Protein AF-A0A833XS82-F1 (afdb_monomer)

Radius of gyration: 25.77 Å; Cα contacts (8 Å, |Δi|>4): 80; chains: 1; bounding box: 47×35×102 Å

Foldseek 3Di:
DDDDDPDDDPPPPDPLCPDPPRLLDDPPPPDLPPLLDPAAAPLQCLLVRVVSVDPDPDPVVVVVQVSCFVSLVVNNVVSYDPVCVVVVVPDPGSVVVVVVSCVVRLQPCPVVLVVLVVVLVVLVVCVVVVNDDPVRSVVSVVVSVVVNVSNDDDPDD

Solvent-accessible surface area (backbone atoms only — not comparable to full-atom values): 9861 Å² total; per-residue (Å²): 137,89,88,77,83,92,84,78,80,88,75,76,83,70,59,61,60,76,36,87,85,38,97,66,39,70,57,92,82,66,56,92,80,60,78,75,61,94,62,70,37,73,59,87,47,40,73,66,43,49,53,58,76,47,93,61,99,45,76,69,47,57,59,53,43,65,76,40,28,71,60,50,31,54,48,50,62,71,38,39,40,75,86,55,47,75,82,50,71,85,59,93,43,41,65,58,47,51,50,50,49,43,60,59,53,68,62,65,42,69,67,52,53,57,48,50,54,50,50,54,54,49,54,52,49,38,43,75,71,66,78,42,54,73,68,57,47,50,52,56,49,50,52,53,48,60,52,52,58,72,70,53,76,78,82,83,127

Secondary structure (DSSP, 8-state):
---------------TTS-TTSTTPPPTT--TTS-S-SS-B-STTHHHHHHHH-S---HHHHHHHHHTHHHHHHHHHHHB-HHHHHHHTT---HHHHHHHHHHHHHSTTHHHHHHHHHHHHHHHHHHHTT-S-HHHHHHHHHHHHHHHHHTS-----

Mean predicted aligned error: 16.21 Å

pLDDT: mean 71.53, std 15.94, range [34.88, 91.56]

Structure (mmCIF, N/CA/C/O backbone):
data_AF-A0A833XS82-F1
#
_entry.id   AF-A0A833XS82-F1
#
loop_
_atom_site.group_PDB
_atom_site.id
_atom_site.type_symbol
_atom_site.label_atom_id
_atom_site.label_alt_id
_atom_site.label_comp_id
_atom_site.label_asym_id
_atom_site.label_entity_id
_atom_site.label_seq_id
_atom_site.pdbx_PDB_ins_code
_atom_site.Cartn_x
_atom_site.Cartn_y
_atom_site.Cartn_z
_atom_site.occupancy
_atom_site.B_iso_or_equiv
_atom_site.auth_seq_id
_atom_site.auth_comp_id
_atom_site.auth_asym_id
_atom_site.auth_atom_id
_atom_site.pdbx_PDB_model_num
ATOM 1 N N . MET A 1 1 ? 22.996 -22.314 -69.626 1.00 37.31 1 MET A N 1
ATOM 2 C CA . MET A 1 1 ? 22.171 -21.090 -69.673 1.00 37.31 1 MET A CA 1
ATOM 3 C C . MET A 1 1 ? 20.880 -21.433 -68.951 1.00 37.31 1 MET A C 1
ATOM 5 O O . MET A 1 1 ? 20.119 -22.243 -69.457 1.00 37.31 1 MET A O 1
ATOM 9 N N . ALA A 1 2 ? 20.762 -21.002 -67.697 1.00 34.88 2 ALA A N 1
ATOM 10 C CA . ALA A 1 2 ? 19.682 -21.379 -66.792 1.00 34.88 2 ALA 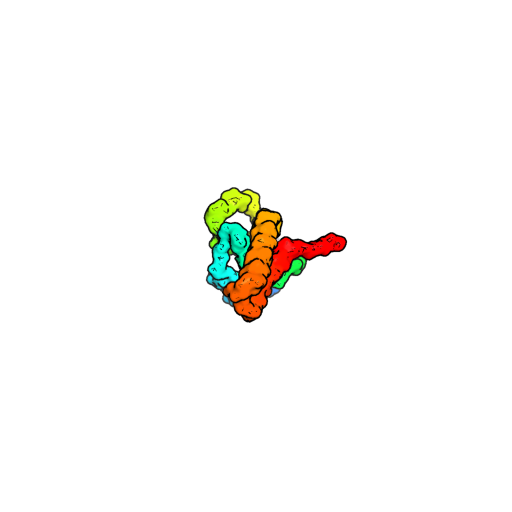A CA 1
ATOM 11 C C . ALA A 1 2 ? 18.518 -20.392 -66.933 1.00 34.88 2 ALA A C 1
ATOM 13 O O . ALA A 1 2 ? 18.735 -19.185 -66.867 1.00 34.88 2 ALA A O 1
ATOM 14 N N . THR A 1 3 ? 17.303 -20.902 -67.100 1.00 39.75 3 THR A N 1
ATOM 15 C CA . THR A 1 3 ? 16.063 -20.144 -66.905 1.00 39.75 3 THR A CA 1
ATOM 16 C C . THR A 1 3 ? 15.287 -20.846 -65.800 1.00 39.75 3 THR A C 1
ATOM 18 O O . THR A 1 3 ? 14.695 -21.897 -66.028 1.00 39.75 3 THR A O 1
ATOM 21 N N . SER A 1 4 ? 15.363 -20.303 -64.588 1.00 38.03 4 SER A N 1
ATOM 22 C CA . SER A 1 4 ? 14.566 -20.719 -63.434 1.00 38.03 4 SER A CA 1
ATOM 23 C C . SER A 1 4 ? 13.597 -19.596 -63.077 1.00 38.03 4 SER A C 1
ATOM 25 O O . SER A 1 4 ? 14.032 -18.478 -62.796 1.00 38.03 4 SER A O 1
ATOM 27 N N . ASP A 1 5 ? 12.303 -19.911 -63.104 1.00 39.72 5 ASP A N 1
ATOM 28 C CA . ASP A 1 5 ? 11.195 -19.067 -62.651 1.00 39.72 5 ASP A CA 1
ATOM 29 C C . ASP A 1 5 ? 11.386 -18.575 -61.203 1.00 39.72 5 ASP A C 1
ATOM 31 O O . ASP A 1 5 ? 11.743 -19.373 -60.331 1.00 39.72 5 ASP A O 1
ATOM 35 N N . PRO A 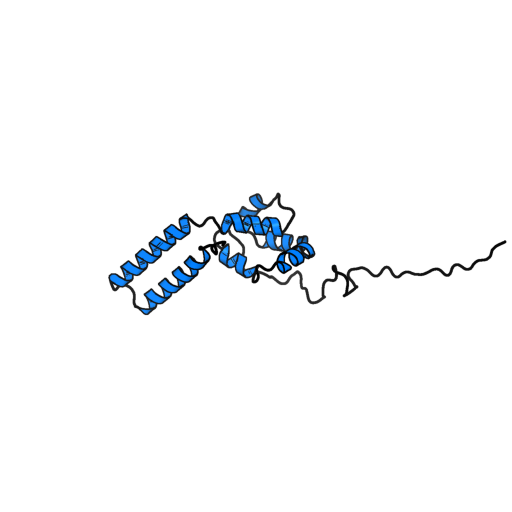1 6 ? 11.066 -17.309 -60.876 1.00 40.88 6 PRO A N 1
ATOM 36 C CA . PRO A 1 6 ? 10.995 -16.859 -59.498 1.00 40.88 6 PRO A CA 1
ATOM 37 C C . PRO A 1 6 ? 9.571 -17.078 -58.979 1.00 40.88 6 PRO A C 1
ATOM 39 O O . PRO A 1 6 ? 8.718 -16.193 -59.037 1.00 40.88 6 PRO A O 1
ATOM 42 N N . ARG A 1 7 ? 9.298 -18.267 -58.441 1.00 45.34 7 ARG A N 1
ATOM 43 C CA . ARG A 1 7 ? 8.122 -18.494 -57.592 1.00 45.34 7 ARG A CA 1
ATOM 44 C C . ARG A 1 7 ? 8.607 -18.865 -56.196 1.00 45.34 7 ARG A C 1
ATOM 46 O O . ARG A 1 7 ? 8.769 -20.035 -55.876 1.00 45.34 7 ARG A O 1
ATOM 53 N N . ALA A 1 8 ? 8.881 -17.848 -55.380 1.00 38.69 8 ALA A N 1
ATOM 54 C CA . ALA A 1 8 ? 9.257 -18.017 -53.981 1.00 38.69 8 ALA A CA 1
ATOM 55 C C . ALA A 1 8 ? 8.459 -17.052 -53.090 1.00 38.69 8 ALA A C 1
ATOM 57 O O . ALA A 1 8 ? 8.721 -15.856 -53.045 1.00 38.69 8 ALA A O 1
ATOM 58 N N . ASN A 1 9 ? 7.460 -17.640 -52.427 1.00 35.72 9 ASN A N 1
ATOM 59 C CA . ASN A 1 9 ? 6.887 -17.304 -51.124 1.00 35.72 9 ASN A CA 1
ATOM 60 C C . ASN A 1 9 ? 6.769 -15.828 -50.721 1.00 35.72 9 ASN A C 1
ATOM 62 O O . ASN A 1 9 ? 7.654 -15.258 -50.086 1.00 35.72 9 ASN A O 1
ATOM 66 N N . SER A 1 10 ? 5.561 -15.288 -50.891 1.00 39.25 10 SER A N 1
ATOM 67 C CA . SER A 1 10 ? 5.020 -14.272 -49.991 1.00 39.25 10 SER A CA 1
ATOM 68 C C . SER A 1 10 ? 4.760 -14.908 -48.619 1.00 39.25 10 SER A C 1
ATOM 70 O O . SER A 1 10 ? 3.653 -15.371 -48.339 1.00 39.25 10 SER A O 1
ATOM 72 N N . ALA 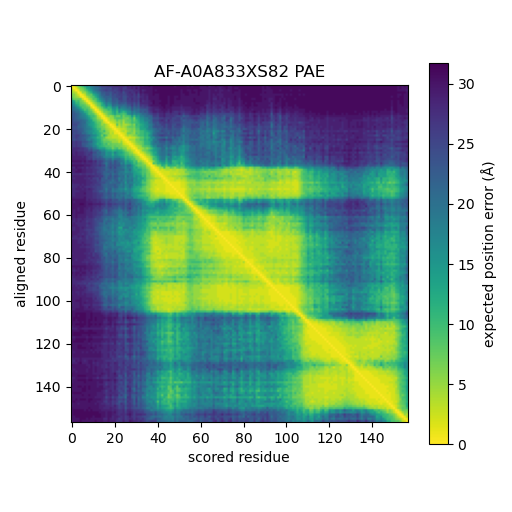A 1 11 ? 5.784 -14.984 -47.768 1.00 42.81 11 ALA A N 1
ATOM 73 C CA . ALA A 1 11 ? 5.559 -15.189 -46.345 1.00 42.81 11 ALA A CA 1
ATOM 74 C C . ALA A 1 11 ? 4.821 -13.945 -45.835 1.00 42.81 11 ALA A C 1
ATOM 76 O O . ALA A 1 11 ? 5.397 -12.861 -45.752 1.00 42.81 11 ALA A O 1
ATOM 77 N N . SER A 1 12 ? 3.519 -14.081 -45.585 1.00 48.00 12 SER A N 1
ATOM 78 C CA . SER A 1 12 ? 2.737 -13.070 -44.889 1.00 48.00 12 SER A CA 1
ATOM 79 C C . SER A 1 12 ? 3.406 -12.825 -43.543 1.00 48.00 12 SER A C 1
ATOM 81 O O . SER A 1 12 ? 3.383 -13.697 -42.676 1.00 48.00 12 SER A O 1
ATOM 83 N N . VAL A 1 13 ? 4.032 -11.662 -43.381 1.00 48.44 13 VAL A N 1
ATOM 84 C CA . VAL A 1 13 ? 4.459 -11.165 -42.075 1.00 48.44 13 VAL A CA 1
ATOM 85 C C . VAL A 1 13 ? 3.174 -10.835 -41.320 1.00 48.44 13 VAL A C 1
ATOM 87 O O . VAL A 1 13 ? 2.680 -9.713 -41.365 1.00 48.44 13 VAL A O 1
ATOM 90 N N . THR A 1 14 ? 2.547 -11.848 -40.730 1.00 54.78 14 THR A N 1
ATOM 91 C CA . THR A 1 14 ? 1.430 -11.661 -39.809 1.00 54.78 14 THR A CA 1
ATOM 92 C C . THR A 1 14 ? 1.990 -10.975 -38.577 1.00 54.78 14 THR A C 1
ATOM 94 O O . THR A 1 14 ? 2.910 -11.495 -37.941 1.00 54.78 14 THR A O 1
ATOM 97 N N . ASN A 1 15 ? 1.482 -9.780 -38.279 1.00 57.50 15 ASN A N 1
ATOM 98 C CA . ASN A 1 15 ? 1.868 -9.063 -37.077 1.00 57.50 15 ASN A CA 1
ATOM 99 C C . ASN A 1 15 ? 1.593 -9.960 -35.855 1.00 57.50 15 ASN A C 1
ATOM 101 O O . ASN A 1 15 ? 0.489 -10.491 -35.735 1.00 57.50 15 ASN A O 1
ATOM 105 N N . PRO A 1 16 ? 2.551 -10.121 -34.925 1.00 56.78 16 PRO A N 1
ATOM 106 C CA . PRO A 1 16 ? 2.380 -10.975 -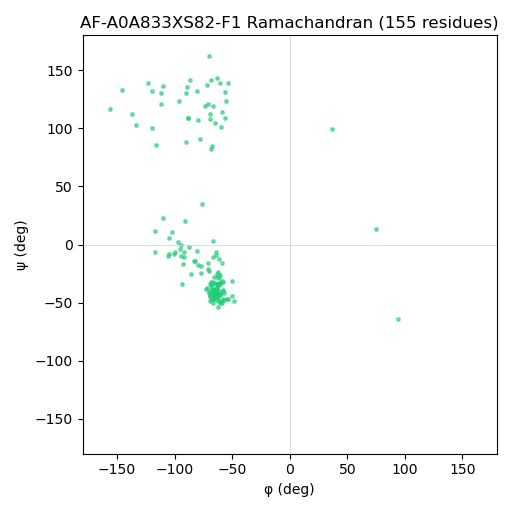33.747 1.00 56.78 16 PRO A CA 1
ATOM 107 C C . PRO A 1 16 ? 1.283 -10.496 -32.780 1.00 56.78 16 PRO A C 1
ATOM 109 O O . PRO A 1 16 ? 0.984 -11.195 -31.814 1.00 56.78 16 PRO A O 1
ATOM 112 N N . SER A 1 17 ? 0.699 -9.320 -33.031 1.00 55.66 17 SER A N 1
ATOM 113 C CA . SER A 1 17 ? -0.475 -8.770 -32.350 1.00 55.66 17 SER A CA 1
ATOM 114 C C . SER A 1 17 ? -1.816 -9.288 -32.886 1.00 55.66 17 SER A C 1
ATOM 116 O O . SER A 1 17 ? -2.818 -9.102 -32.209 1.00 55.66 17 SER A O 1
ATOM 118 N N . ASP A 1 18 ? -1.850 -9.940 -34.056 1.00 59.88 18 ASP A N 1
ATOM 119 C CA . ASP A 1 18 ? -3.076 -10.495 -34.664 1.00 59.88 18 ASP A CA 1
ATOM 120 C C . ASP A 1 18 ? -3.221 -12.013 -34.455 1.00 59.88 18 ASP A C 1
ATOM 122 O O . ASP A 1 18 ? -4.261 -12.597 -34.759 1.00 59.88 18 ASP A O 1
ATOM 126 N N . ASP A 1 19 ? -2.186 -12.672 -33.930 1.00 68.69 19 ASP A N 1
ATOM 127 C CA . ASP A 1 19 ? -2.198 -14.105 -33.651 1.00 68.69 19 ASP A CA 1
ATOM 128 C C . ASP A 1 19 ? -2.733 -14.369 -32.240 1.00 68.69 19 ASP A C 1
ATOM 130 O O . ASP A 1 19 ? -2.036 -14.128 -31.261 1.00 68.69 19 ASP A O 1
ATOM 134 N N . SER A 1 20 ? -3.944 -14.920 -32.124 1.00 66.19 20 SER A N 1
ATOM 135 C CA . SER A 1 20 ? -4.580 -15.236 -30.834 1.00 66.19 20 SER A CA 1
ATOM 136 C C . SER A 1 20 ? -3.816 -16.258 -29.982 1.00 66.19 20 SER A C 1
ATOM 138 O O . SER A 1 20 ? -4.145 -16.451 -28.812 1.00 66.19 20 SER A O 1
ATOM 140 N N . SER A 1 21 ? -2.829 -16.950 -30.558 1.00 68.19 21 SER A N 1
ATOM 141 C CA . SER A 1 21 ? -1.937 -17.872 -29.845 1.00 68.19 21 SER A CA 1
ATOM 142 C C . SER A 1 21 ? -0.627 -17.220 -29.379 1.00 68.19 21 SER A C 1
ATOM 144 O O . SER A 1 21 ? 0.109 -17.802 -28.577 1.00 68.19 21 SER A O 1
ATOM 146 N N . SER A 1 22 ? -0.347 -15.996 -29.834 1.00 63.25 22 SER A N 1
ATOM 147 C CA . SER A 1 22 ? 0.822 -15.210 -29.449 1.00 63.25 22 SER A CA 1
ATOM 148 C C . SER A 1 22 ? 0.694 -14.702 -28.016 1.00 63.25 22 SER A C 1
ATOM 150 O O . SER A 1 22 ? -0.328 -14.156 -27.608 1.00 63.25 22 SER A O 1
ATOM 152 N N . SER A 1 23 ? 1.786 -14.787 -27.253 1.00 57.69 23 SER A N 1
ATOM 153 C CA . SER A 1 23 ? 1.850 -14.227 -25.895 1.00 57.69 23 SER A CA 1
ATOM 154 C C . SER A 1 23 ? 1.718 -12.694 -25.854 1.00 57.69 23 SER A C 1
ATOM 156 O O . SER A 1 23 ? 1.626 -12.144 -24.756 1.00 57.69 23 SER A O 1
ATOM 158 N N . TYR A 1 24 ? 1.747 -12.021 -27.010 1.00 52.44 24 TYR A N 1
ATOM 159 C CA . TYR A 1 24 ? 1.593 -10.570 -27.163 1.00 52.44 24 TYR A CA 1
ATOM 160 C C . TYR A 1 24 ? 0.214 -10.160 -27.711 1.00 52.44 24 TYR A C 1
ATOM 162 O O . TYR A 1 24 ? 0.001 -8.982 -27.991 1.00 52.44 24 TYR A O 1
ATOM 170 N N . TYR A 1 25 ? -0.712 -11.109 -27.878 1.00 70.44 25 TYR A N 1
ATOM 171 C CA . TYR A 1 25 ? -2.076 -10.820 -28.310 1.00 70.44 25 TYR A CA 1
ATOM 172 C C . TYR A 1 25 ? -2.856 -10.121 -27.196 1.00 70.44 25 TYR A C 1
ATOM 174 O O . TYR A 1 25 ? -3.009 -10.664 -26.101 1.00 70.44 25 TYR A O 1
ATOM 182 N N . LEU A 1 26 ? -3.350 -8.919 -27.480 1.00 60.56 26 LEU A N 1
ATOM 183 C CA . LEU A 1 26 ? -4.273 -8.197 -26.608 1.00 60.56 26 LEU A CA 1
ATOM 184 C C . LEU A 1 26 ? -5.689 -8.462 -27.115 1.00 60.56 26 LEU A C 1
ATOM 186 O O . LEU A 1 26 ? -5.977 -8.201 -28.286 1.00 60.56 26 LEU A O 1
ATOM 190 N N . TYR A 1 27 ? -6.571 -8.991 -26.265 1.00 60.44 27 TYR A N 1
ATOM 191 C CA . TYR A 1 27 ? -7.946 -9.225 -26.690 1.00 60.44 27 TYR A CA 1
ATOM 192 C C . TYR A 1 27 ? -8.646 -7.875 -26.902 1.00 60.44 27 TYR A C 1
ATOM 194 O O . TYR A 1 27 ? -8.471 -6.967 -26.095 1.00 60.44 27 TYR A O 1
ATOM 202 N N . PRO A 1 28 ? -9.508 -7.721 -27.924 1.00 53.16 28 PRO A N 1
ATOM 203 C CA . PRO A 1 28 ? -10.275 -6.487 -28.133 1.00 53.16 28 PRO A CA 1
ATOM 204 C C . PRO A 1 28 ? -11.180 -6.089 -26.951 1.00 53.16 28 PRO A C 1
ATOM 206 O O . PRO A 1 28 ? -11.658 -4.958 -26.893 1.00 53.16 28 PRO A O 1
ATOM 209 N N . SER A 1 29 ? -11.443 -7.018 -26.026 1.00 57.72 29 SER A N 1
ATOM 210 C CA . SER A 1 29 ? -12.154 -6.782 -24.765 1.00 57.72 29 SER A CA 1
ATOM 211 C C . SER A 1 29 ? -11.284 -6.166 -23.666 1.00 57.72 29 SER A C 1
ATOM 213 O O . SER A 1 29 ? -11.830 -5.640 -22.696 1.00 57.72 29 SER A O 1
ATOM 215 N N . ASP A 1 30 ? -9.959 -6.228 -23.797 1.00 51.41 30 ASP A N 1
ATOM 216 C CA . ASP A 1 30 ? -9.021 -5.645 -22.845 1.00 51.41 30 ASP A CA 1
ATOM 217 C C . ASP A 1 30 ? -8.973 -4.139 -23.099 1.00 51.41 30 ASP A C 1
ATOM 219 O O . ASP A 1 30 ? -8.237 -3.644 -23.949 1.00 51.41 30 ASP A O 1
ATOM 223 N N . ASN A 1 31 ? -9.829 -3.396 -22.399 1.00 50.38 31 ASN A N 1
ATOM 224 C CA . ASN A 1 31 ? -9.863 -1.943 -22.468 1.00 50.38 31 ASN A CA 1
ATOM 225 C C . ASN A 1 31 ? -8.738 -1.361 -21.587 1.00 50.38 31 ASN A C 1
ATOM 227 O O . ASN A 1 31 ? -8.888 -1.354 -20.363 1.00 50.38 31 ASN A O 1
ATOM 231 N N . PRO A 1 32 ? -7.651 -0.806 -22.158 1.00 49.12 32 PRO A N 1
ATOM 232 C CA . PRO A 1 32 ? -6.585 -0.182 -21.370 1.00 49.12 32 PRO A CA 1
ATOM 233 C C . PRO A 1 32 ? -7.041 1.097 -20.642 1.00 49.12 32 PRO A C 1
ATOM 235 O O . PRO A 1 32 ? -6.311 1.611 -19.801 1.00 49.12 32 PRO A O 1
ATOM 238 N N . GLY A 1 33 ? -8.233 1.619 -20.960 1.00 46.69 33 GLY A N 1
ATOM 239 C CA . GLY A 1 33 ? -8.881 2.745 -20.284 1.00 46.69 33 GLY A CA 1
ATOM 240 C C . GLY A 1 33 ? -9.911 2.348 -19.221 1.00 46.69 33 GLY A C 1
ATOM 241 O O . GLY A 1 33 ? -10.541 3.233 -18.643 1.00 46.69 33 GLY A O 1
ATOM 242 N N . ALA A 1 34 ? -10.120 1.054 -18.952 1.00 49.34 34 ALA A N 1
ATOM 243 C CA . ALA A 1 34 ? -10.937 0.636 -17.819 1.00 49.34 34 ALA A CA 1
ATOM 244 C C . ALA A 1 34 ? -10.183 0.967 -16.522 1.00 49.34 34 ALA A C 1
ATOM 246 O O . ALA A 1 34 ? -9.132 0.393 -16.240 1.00 49.34 34 ALA A O 1
ATOM 247 N N . LEU A 1 35 ? -10.703 1.924 -15.749 1.00 46.53 35 LEU A N 1
ATOM 248 C CA . LEU A 1 35 ? -10.173 2.273 -14.433 1.00 46.53 35 LEU A CA 1
ATOM 249 C C . LEU A 1 35 ? -10.237 1.037 -13.532 1.00 46.53 35 LEU A C 1
ATOM 251 O O . LEU A 1 35 ? -11.296 0.690 -13.016 1.00 46.53 35 LEU A O 1
ATOM 255 N N . LEU A 1 36 ? -9.099 0.367 -13.360 1.00 54.25 36 LEU A N 1
ATOM 256 C CA . LEU A 1 36 ? -8.991 -0.795 -12.481 1.00 54.25 36 LEU A CA 1
ATOM 257 C C . LEU A 1 36 ? -9.075 -0.410 -10.996 1.00 54.25 36 LEU A C 1
ATOM 259 O O . LEU A 1 36 ? -9.336 -1.280 -10.176 1.00 54.25 36 LEU A O 1
ATOM 263 N N . VAL A 1 37 ? -8.915 0.873 -10.642 1.00 52.72 37 VAL A N 1
ATOM 264 C CA . VAL A 1 37 ? -8.927 1.361 -9.255 1.00 52.72 37 VAL A CA 1
ATOM 265 C C . VAL A 1 37 ? -9.543 2.762 -9.167 1.00 52.72 37 VAL A C 1
ATOM 267 O O . VAL A 1 37 ? -9.201 3.645 -9.950 1.00 52.72 37 VAL A O 1
ATOM 270 N N . PHE A 1 38 ? -10.453 2.953 -8.204 1.00 59.31 38 PHE A N 1
ATOM 271 C CA . PHE A 1 38 ? -11.121 4.231 -7.908 1.00 59.31 38 PHE A CA 1
ATOM 272 C C . PHE A 1 38 ? -10.387 5.079 -6.848 1.00 59.31 38 PHE A C 1
ATOM 274 O O . PHE A 1 38 ? -10.724 6.247 -6.673 1.00 59.31 38 PHE A O 1
ATOM 281 N N . GLU A 1 39 ? -9.387 4.525 -6.155 1.00 67.06 39 GLU A N 1
ATOM 282 C CA . GLU A 1 39 ? -8.687 5.186 -5.045 1.00 67.06 39 GLU A CA 1
ATOM 283 C C . GLU A 1 39 ? -7.233 5.532 -5.395 1.00 67.06 39 GLU A C 1
ATOM 285 O O . GLU A 1 39 ? -6.466 4.690 -5.855 1.00 67.06 39 GLU A O 1
ATOM 290 N N . ILE A 1 40 ? -6.838 6.783 -5.148 1.00 81.62 40 ILE A N 1
ATOM 291 C CA . ILE A 1 40 ? -5.446 7.234 -5.277 1.00 81.62 40 ILE A CA 1
ATOM 292 C C . ILE A 1 40 ? -4.682 6.811 -4.021 1.00 81.62 40 ILE A C 1
ATOM 294 O O . ILE A 1 40 ? -5.143 7.047 -2.904 1.00 81.62 40 ILE A O 1
ATOM 298 N N . PHE A 1 41 ? -3.506 6.214 -4.188 1.00 82.56 41 PHE A N 1
ATOM 299 C CA . PHE A 1 41 ? -2.616 5.876 -3.085 1.00 82.56 41 PHE A CA 1
ATOM 300 C C . PHE A 1 41 ? -1.941 7.121 -2.512 1.00 82.56 41 PHE A C 1
ATOM 302 O O . PHE A 1 41 ? -1.183 7.793 -3.212 1.00 82.56 41 PHE A O 1
ATOM 309 N N . ILE A 1 42 ? -2.190 7.395 -1.231 1.00 82.88 42 ILE A N 1
ATOM 310 C CA . ILE A 1 42 ? -1.667 8.550 -0.482 1.00 82.88 42 ILE A CA 1
ATOM 311 C C . ILE A 1 42 ? -0.753 8.139 0.686 1.00 82.88 42 ILE A C 1
ATOM 313 O O . ILE A 1 42 ? -0.424 8.961 1.535 1.00 82.88 42 ILE A O 1
ATOM 317 N N . GLY A 1 43 ? -0.347 6.869 0.761 1.00 78.94 43 GLY A N 1
ATOM 318 C CA . GLY A 1 43 ? 0.441 6.325 1.871 1.00 78.94 43 GLY A CA 1
ATOM 319 C C . GLY A 1 43 ? -0.435 5.675 2.938 1.00 78.94 43 GLY A C 1
ATOM 320 O O . GLY A 1 43 ? -0.386 4.462 3.114 1.00 78.94 43 GLY A O 1
ATOM 321 N N . GLU A 1 44 ? -1.284 6.460 3.604 1.00 75.38 44 GLU A N 1
ATOM 322 C CA . GLU A 1 44 ? -2.115 5.990 4.731 1.00 75.38 44 GLU A CA 1
ATOM 323 C C . GLU A 1 44 ? -3.171 4.952 4.320 1.00 75.38 44 GLU A C 1
ATOM 325 O O . GLU A 1 44 ? -3.545 4.084 5.103 1.00 75.38 44 GLU A O 1
ATOM 330 N N . ASN A 1 45 ? -3.634 4.995 3.068 1.00 76.56 45 ASN A N 1
ATOM 331 C CA . ASN A 1 45 ? -4.648 4.077 2.548 1.00 76.56 45 ASN A CA 1
ATOM 332 C C . ASN A 1 45 ? -4.061 2.812 1.899 1.00 76.56 45 ASN A C 1
ATOM 334 O O . ASN A 1 45 ? -4.760 2.161 1.119 1.00 76.56 45 ASN A O 1
ATOM 338 N N . TYR A 1 46 ? -2.808 2.446 2.202 1.00 78.94 46 TYR A N 1
ATOM 339 C CA . TYR A 1 46 ? -2.115 1.322 1.558 1.00 78.94 46 TYR A CA 1
ATOM 340 C C . TYR A 1 46 ? -2.941 0.029 1.547 1.00 78.94 46 TYR A C 1
ATOM 342 O O . TYR A 1 46 ? -3.040 -0.637 0.518 1.00 78.94 46 TYR A O 1
ATOM 350 N N . VAL A 1 47 ? -3.582 -0.327 2.662 1.00 74.69 47 VAL A N 1
ATOM 351 C CA . VAL A 1 47 ? -4.364 -1.570 2.781 1.00 74.69 47 VAL A CA 1
ATOM 352 C C . VAL A 1 47 ? -5.617 -1.553 1.893 1.00 74.69 47 VAL A C 1
ATOM 354 O O . VAL A 1 47 ? -5.926 -2.551 1.242 1.00 74.69 47 VAL A O 1
ATOM 357 N N . ALA A 1 48 ? -6.341 -0.432 1.839 1.00 75.00 48 ALA A N 1
ATOM 358 C CA . ALA A 1 48 ? -7.529 -0.292 0.992 1.00 75.00 48 ALA A CA 1
ATOM 359 C C . ALA A 1 48 ? -7.148 -0.283 -0.498 1.00 75.00 48 ALA A C 1
ATOM 361 O O . ALA A 1 48 ? -7.675 -1.071 -1.289 1.00 75.00 48 ALA A O 1
ATOM 362 N N . TRP A 1 49 ? -6.134 0.511 -0.846 1.00 81.69 49 TRP A N 1
ATOM 363 C CA . TRP A 1 49 ? -5.593 0.603 -2.196 1.00 81.69 49 TRP A CA 1
ATOM 364 C C . TRP A 1 49 ? -5.029 -0.740 -2.683 1.00 81.69 49 TRP A C 1
ATOM 366 O O . TRP A 1 49 ? -5.399 -1.220 -3.751 1.00 81.69 49 TRP A O 1
ATOM 376 N N . SER A 1 50 ? -4.208 -1.430 -1.890 1.00 78.75 50 SER A N 1
ATOM 377 C CA . SER A 1 50 ? -3.602 -2.710 -2.291 1.00 78.75 50 SER A CA 1
ATOM 378 C C . SER A 1 50 ? -4.637 -3.816 -2.538 1.00 78.75 50 SER A C 1
ATOM 380 O O . SER A 1 50 ? -4.469 -4.610 -3.466 1.00 78.75 50 SER A O 1
ATOM 382 N N . ARG A 1 51 ? -5.749 -3.839 -1.789 1.00 72.88 51 ARG A N 1
ATOM 383 C CA . ARG A 1 51 ? -6.877 -4.764 -2.022 1.00 72.88 51 ARG A CA 1
ATOM 384 C C . ARG A 1 51 ? -7.595 -4.521 -3.340 1.00 72.88 51 ARG A C 1
ATOM 386 O O . ARG A 1 51 ? -8.071 -5.473 -3.953 1.00 72.88 51 ARG A O 1
ATOM 393 N N . SER A 1 52 ? -7.661 -3.268 -3.780 1.00 71.31 52 SER A N 1
ATOM 394 C CA . SER A 1 52 ? -8.230 -2.919 -5.084 1.00 71.31 52 SER A CA 1
ATOM 395 C C . SER A 1 52 ? -7.337 -3.362 -6.254 1.00 71.31 52 SER A C 1
ATOM 397 O O . SER A 1 52 ? -7.823 -3.582 -7.359 1.00 71.31 52 SER A O 1
ATOM 399 N N . ILE A 1 53 ? -6.043 -3.577 -5.990 1.00 72.12 53 ILE A N 1
ATOM 400 C CA . ILE A 1 53 ? -5.042 -4.002 -6.976 1.00 72.12 53 ILE A CA 1
ATOM 401 C C . ILE A 1 53 ? -4.863 -5.520 -7.011 1.00 72.12 53 ILE A C 1
ATOM 403 O O . ILE A 1 53 ? -4.581 -6.092 -8.066 1.00 72.12 53 ILE A O 1
ATOM 407 N N . SER A 1 54 ? -4.991 -6.192 -5.868 1.00 64.19 54 SER A N 1
ATOM 408 C CA . SER A 1 54 ? -4.632 -7.599 -5.747 1.00 64.19 54 SER A CA 1
ATOM 409 C C . SER A 1 54 ? -5.669 -8.380 -4.949 1.00 64.19 54 SER A C 1
ATOM 411 O O . SER A 1 54 ? -5.792 -8.226 -3.736 1.00 64.19 54 SER A O 1
ATOM 413 N N . SER A 1 55 ? -6.382 -9.285 -5.627 1.00 52.88 55 SER A N 1
ATOM 414 C CA . SER A 1 55 ? -7.191 -10.314 -4.961 1.00 52.88 55 SER A CA 1
ATOM 415 C C . SER A 1 55 ? -6.442 -11.642 -4.788 1.00 52.88 55 SER A C 1
ATOM 417 O O . SER A 1 55 ? -7.022 -12.603 -4.283 1.00 52.88 55 SER A O 1
ATOM 419 N N . SER A 1 56 ? -5.188 -11.775 -5.241 1.00 48.62 56 SER A N 1
ATOM 420 C CA . SER A 1 56 ? -4.489 -13.066 -5.191 1.00 48.62 56 SER A CA 1
ATOM 421 C C . SER A 1 56 ? -2.971 -12.936 -5.186 1.00 48.62 56 SER A C 1
ATOM 423 O O . SER A 1 56 ? -2.348 -12.539 -6.166 1.00 48.62 56 SER A O 1
ATOM 425 N N . ASN A 1 57 ? -2.382 -13.392 -4.083 1.00 53.66 57 ASN A N 1
ATOM 426 C CA . ASN A 1 57 ? -0.945 -13.496 -3.825 1.00 53.66 57 ASN A CA 1
ATOM 427 C C . ASN A 1 57 ? -0.302 -14.697 -4.572 1.00 53.66 57 ASN A C 1
ATOM 429 O O . ASN A 1 57 ? 0.558 -15.392 -4.037 1.00 53.66 57 ASN A O 1
ATOM 433 N N . ASP A 1 58 ? -0.783 -15.003 -5.779 1.00 56.72 58 ASP A N 1
ATOM 434 C CA . ASP A 1 58 ? -0.455 -16.213 -6.541 1.00 56.72 58 ASP A CA 1
ATOM 435 C C . ASP A 1 58 ? 0.815 -16.007 -7.387 1.00 56.72 58 ASP A C 1
ATOM 437 O O . ASP A 1 58 ? 1.000 -14.960 -7.996 1.00 56.72 58 ASP A O 1
ATOM 441 N N . PHE A 1 59 ? 1.679 -17.017 -7.507 1.00 55.47 59 PHE A N 1
ATOM 442 C CA . PHE A 1 59 ? 2.825 -17.022 -8.429 1.00 55.47 59 PHE A CA 1
ATOM 443 C C . PHE A 1 59 ? 2.439 -16.643 -9.875 1.00 55.47 59 PHE A C 1
ATOM 445 O O . PHE A 1 59 ? 3.209 -15.989 -10.587 1.00 55.47 59 PHE A O 1
ATOM 452 N N . ARG A 1 60 ? 1.213 -16.979 -10.301 1.00 59.69 60 ARG A N 1
ATOM 453 C CA . ARG A 1 60 ? 0.644 -16.563 -11.599 1.00 59.69 60 ARG A CA 1
ATOM 454 C C . ARG A 1 60 ? 0.540 -15.041 -11.760 1.00 59.69 60 ARG A C 1
ATOM 456 O O . ARG A 1 60 ? 0.611 -14.542 -12.886 1.00 59.69 60 ARG A O 1
ATOM 463 N N . PHE A 1 61 ? 0.439 -14.302 -10.657 1.00 66.25 61 PHE A N 1
ATOM 464 C CA . PHE A 1 61 ? 0.415 -12.840 -10.623 1.00 66.25 61 PHE A CA 1
ATOM 465 C C . PHE A 1 61 ? 1.730 -12.252 -11.143 1.00 66.25 61 PHE A C 1
ATOM 467 O O . PHE A 1 61 ? 1.711 -11.393 -12.020 1.00 66.25 61 PHE A O 1
ATOM 474 N N . ARG A 1 62 ? 2.881 -12.789 -10.715 1.00 67.19 62 ARG A N 1
ATOM 475 C CA . ARG A 1 62 ? 4.203 -12.286 -11.124 1.00 67.19 62 ARG A CA 1
ATOM 476 C C . ARG A 1 62 ? 4.451 -12.440 -12.626 1.00 67.19 62 ARG A C 1
ATOM 478 O O . ARG A 1 62 ? 4.944 -11.519 -13.270 1.00 67.19 62 ARG A O 1
ATOM 485 N N . VAL A 1 63 ? 4.081 -13.587 -13.197 1.00 70.38 63 VAL A N 1
ATOM 486 C CA . VAL A 1 63 ? 4.222 -13.840 -14.644 1.00 70.38 63 VAL A CA 1
ATOM 487 C C . VAL A 1 63 ? 3.307 -12.918 -15.454 1.00 70.38 63 VAL A C 1
ATOM 489 O O . VAL A 1 63 ? 3.727 -12.371 -16.472 1.00 70.38 63 VAL A O 1
ATOM 492 N N . SER A 1 64 ? 2.075 -12.707 -14.985 1.00 70.56 64 SER A N 1
ATOM 493 C CA . SER A 1 64 ? 1.121 -11.793 -15.626 1.00 70.56 64 SER A CA 1
ATOM 494 C C . SER A 1 64 ? 1.616 -10.344 -15.579 1.00 70.56 64 SER A C 1
ATOM 496 O O . SER A 1 64 ? 1.545 -9.633 -16.580 1.00 70.56 64 SER A O 1
ATOM 498 N N . TRP A 1 65 ? 2.215 -9.935 -14.458 1.00 76.12 65 TRP A N 1
ATOM 499 C CA . TRP A 1 65 ? 2.786 -8.601 -14.289 1.00 76.12 65 TRP A CA 1
ATOM 500 C C . TRP A 1 65 ? 3.984 -8.343 -15.193 1.00 76.12 65 TRP A C 1
ATOM 502 O O . TRP A 1 65 ? 4.088 -7.272 -15.779 1.00 76.12 65 TRP A O 1
ATOM 512 N N . MET A 1 66 ? 4.847 -9.340 -15.386 1.00 74.69 66 MET A N 1
ATOM 513 C CA . MET A 1 66 ? 5.965 -9.229 -16.325 1.00 74.69 66 MET A CA 1
ATOM 514 C C . MET A 1 66 ? 5.494 -9.043 -17.773 1.00 74.69 66 MET A C 1
ATOM 516 O O . MET A 1 66 ? 6.081 -8.252 -18.508 1.00 74.69 66 MET A O 1
ATOM 520 N N . ARG A 1 67 ? 4.415 -9.725 -18.185 1.00 76.75 67 ARG A N 1
ATOM 521 C CA . ARG A 1 67 ? 3.850 -9.595 -19.542 1.00 76.75 67 ARG A CA 1
ATOM 522 C C . ARG A 1 67 ? 3.218 -8.226 -19.797 1.00 76.75 67 ARG A C 1
ATOM 524 O O . ARG A 1 67 ? 3.283 -7.735 -20.918 1.00 76.75 67 ARG A O 1
ATOM 531 N N . ALA A 1 68 ? 2.654 -7.607 -18.762 1.00 78.38 68 ALA A N 1
ATOM 532 C CA . ALA A 1 68 ? 1.988 -6.309 -18.834 1.00 78.38 68 ALA A CA 1
ATOM 533 C C . ALA A 1 68 ? 2.767 -5.188 -18.117 1.00 78.38 68 ALA A C 1
ATOM 535 O O . ALA A 1 68 ? 2.176 -4.175 -17.750 1.00 78.38 68 ALA A O 1
ATOM 536 N N . ASN A 1 69 ? 4.086 -5.336 -17.931 1.00 81.75 69 ASN A N 1
ATOM 537 C CA . ASN A 1 69 ? 4.875 -4.474 -17.043 1.00 81.75 69 ASN A CA 1
ATOM 538 C C . ASN A 1 69 ? 4.708 -2.982 -17.344 1.00 81.75 69 ASN A C 1
ATOM 540 O O . ASN A 1 69 ? 4.455 -2.211 -16.434 1.00 81.75 69 ASN A O 1
ATOM 544 N N . ASN A 1 70 ? 4.782 -2.572 -18.613 1.00 82.38 70 ASN A N 1
ATOM 545 C CA . ASN A 1 70 ? 4.667 -1.157 -18.988 1.00 82.38 70 ASN A CA 1
ATOM 546 C C . ASN A 1 70 ? 3.253 -0.597 -18.778 1.00 82.38 70 ASN A C 1
ATOM 548 O O . ASN A 1 70 ? 3.100 0.574 -18.434 1.00 82.38 70 ASN A O 1
ATOM 552 N N . LEU A 1 71 ? 2.225 -1.426 -18.974 1.00 82.69 71 LEU A N 1
ATOM 553 C CA . LEU A 1 71 ? 0.833 -1.051 -18.735 1.00 82.69 71 LEU A CA 1
ATOM 554 C C . LEU A 1 71 ? 0.585 -0.890 -17.235 1.00 82.69 71 LEU A C 1
ATOM 556 O O . LEU A 1 71 ? 0.076 0.140 -16.802 1.00 82.69 71 LEU A O 1
ATOM 560 N N . ILE A 1 72 ? 1.009 -1.879 -16.446 1.00 82.62 72 ILE A N 1
ATOM 561 C CA . ILE A 1 72 ? 0.867 -1.864 -14.991 1.00 82.62 72 ILE A CA 1
ATOM 562 C C . ILE A 1 72 ? 1.706 -0.742 -14.400 1.00 82.62 72 ILE A C 1
ATOM 564 O O . ILE A 1 72 ? 1.200 -0.031 -13.554 1.00 82.62 72 ILE A O 1
ATOM 568 N N . LEU A 1 73 ? 2.931 -0.513 -14.871 1.00 83.56 73 LEU A N 1
ATOM 569 C CA . LEU A 1 73 ? 3.779 0.592 -14.425 1.00 83.56 73 LEU A CA 1
ATOM 570 C C . LEU A 1 73 ? 3.102 1.941 -14.681 1.00 83.56 73 LEU A C 1
ATOM 572 O O . LEU A 1 73 ? 3.017 2.770 -13.780 1.00 83.56 73 LEU A O 1
ATOM 576 N N . SER A 1 74 ? 2.579 2.144 -15.894 1.00 82.50 74 SER A N 1
ATOM 577 C CA . SER A 1 74 ? 1.859 3.370 -16.256 1.00 82.50 74 SER A CA 1
ATOM 578 C C . SER A 1 74 ? 0.628 3.565 -15.373 1.00 82.50 74 SER A C 1
ATOM 580 O O . SER A 1 74 ? 0.364 4.665 -14.897 1.00 82.50 74 SER A O 1
ATOM 582 N N . TRP A 1 75 ? -0.123 2.498 -15.124 1.00 83.75 75 TRP A N 1
ATOM 583 C CA . TRP A 1 75 ? -1.283 2.532 -14.244 1.00 83.75 75 TRP A CA 1
ATOM 584 C C . TRP A 1 75 ? -0.907 2.799 -12.782 1.00 83.75 75 TRP A C 1
ATOM 586 O O . TRP A 1 75 ? -1.483 3.687 -12.160 1.00 83.75 75 TRP A O 1
ATOM 596 N N . LEU A 1 76 ? 0.104 2.104 -12.266 1.00 83.25 76 LEU A N 1
ATOM 597 C CA . LEU A 1 76 ? 0.605 2.224 -10.905 1.00 83.25 76 LEU A CA 1
ATOM 598 C C . LEU A 1 76 ? 1.055 3.664 -10.641 1.00 83.25 76 LEU A C 1
ATOM 600 O O . LEU A 1 76 ? 0.551 4.296 -9.720 1.00 83.25 76 LEU A O 1
ATOM 604 N N . MET A 1 77 ? 1.881 4.234 -11.523 1.00 82.19 77 MET A N 1
ATOM 605 C CA . MET A 1 77 ? 2.334 5.628 -11.429 1.00 82.19 77 MET A CA 1
ATOM 606 C C . MET A 1 77 ? 1.181 6.641 -11.505 1.00 82.19 77 MET A C 1
ATOM 608 O O . MET A 1 77 ? 1.240 7.677 -10.847 1.00 82.19 77 MET A O 1
ATOM 612 N N . ASN A 1 78 ? 0.115 6.351 -12.259 1.00 83.62 78 ASN A N 1
ATOM 613 C CA . ASN A 1 78 ? -1.086 7.197 -12.302 1.00 83.62 78 ASN A CA 1
ATOM 614 C C . ASN A 1 78 ? -1.998 7.026 -11.075 1.00 83.62 78 ASN A C 1
ATOM 616 O O . ASN A 1 78 ? -2.760 7.934 -10.751 1.00 83.62 78 ASN A O 1
ATOM 620 N N . SER A 1 79 ? -1.931 5.879 -10.398 1.00 83.75 79 SER A N 1
ATOM 621 C CA . SER A 1 79 ? -2.715 5.568 -9.197 1.00 83.75 79 SER A CA 1
ATOM 622 C C . SER A 1 79 ? -2.048 6.016 -7.893 1.00 83.75 79 SER A C 1
ATOM 624 O O . SER A 1 79 ? -2.631 5.847 -6.827 1.00 83.75 79 SER A O 1
ATOM 626 N N . ILE A 1 80 ? -0.839 6.577 -7.962 1.00 86.75 80 ILE A N 1
ATOM 627 C CA . ILE A 1 80 ? -0.041 6.997 -6.807 1.00 86.75 80 ILE A CA 1
ATOM 628 C C . ILE A 1 80 ? 0.027 8.521 -6.750 1.00 86.75 80 IL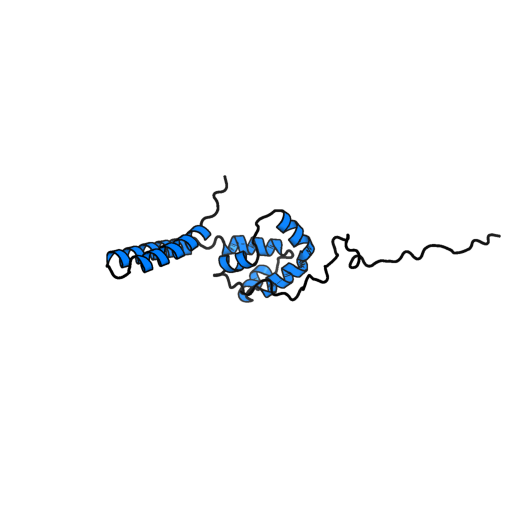E A C 1
ATOM 630 O O . ILE A 1 80 ? 0.241 9.183 -7.769 1.00 86.75 80 ILE A O 1
ATOM 634 N N . ALA A 1 81 ? -0.130 9.083 -5.553 1.00 86.69 81 ALA A N 1
ATOM 635 C CA . ALA A 1 81 ? -0.003 10.512 -5.318 1.00 86.69 81 ALA A CA 1
ATOM 636 C C . ALA A 1 81 ? 1.428 11.005 -5.612 1.00 86.69 81 ALA A C 1
ATOM 638 O O . ALA A 1 81 ? 2.421 10.312 -5.372 1.00 86.69 81 ALA A O 1
ATOM 639 N N . LYS A 1 82 ? 1.546 12.212 -6.173 1.00 85.56 82 LYS A N 1
ATOM 640 C CA . LYS A 1 82 ? 2.805 12.733 -6.741 1.00 85.56 82 LYS A CA 1
ATOM 641 C C . LYS A 1 82 ? 3.913 12.888 -5.702 1.00 85.56 82 LYS A C 1
ATOM 643 O O . LYS A 1 82 ? 5.090 12.837 -6.043 1.00 85.56 82 LYS A O 1
ATOM 648 N N . GLU A 1 83 ? 3.536 13.051 -4.444 1.00 84.75 83 GLU A N 1
ATOM 649 C CA . GLU A 1 83 ? 4.418 13.175 -3.288 1.00 84.75 83 GLU A CA 1
ATOM 650 C C . GLU A 1 83 ? 5.278 11.917 -3.100 1.00 84.75 83 GLU A C 1
ATOM 652 O O . GLU A 1 83 ? 6.411 12.005 -2.634 1.00 84.75 83 GLU A O 1
ATOM 657 N N . ILE A 1 84 ? 4.763 10.758 -3.521 1.00 83.69 84 ILE A N 1
ATOM 658 C CA . ILE A 1 84 ? 5.419 9.453 -3.386 1.00 83.69 84 ILE A CA 1
ATOM 659 C C . ILE A 1 84 ? 6.234 9.116 -4.646 1.00 83.69 84 ILE A C 1
ATOM 661 O O . ILE A 1 84 ? 7.148 8.304 -4.597 1.00 83.69 84 ILE A O 1
ATOM 665 N N . HIS A 1 85 ? 6.005 9.783 -5.784 1.00 86.88 85 HIS A N 1
ATOM 666 C CA . HIS A 1 85 ? 6.719 9.477 -7.040 1.00 86.88 85 HIS A CA 1
ATOM 667 C C . HIS A 1 85 ? 8.239 9.601 -6.902 1.00 86.88 85 HIS A C 1
ATOM 669 O O . HIS A 1 85 ? 8.979 8.858 -7.544 1.00 86.88 85 HIS A O 1
ATOM 675 N N . GLY A 1 86 ? 8.711 10.514 -6.047 1.00 84.38 86 GLY A N 1
ATOM 676 C CA . GLY A 1 86 ? 10.136 10.724 -5.801 1.00 84.38 86 GLY A CA 1
ATOM 677 C C . GLY A 1 86 ? 10.857 9.491 -5.247 1.00 84.38 86 GLY A C 1
ATOM 678 O O . GLY A 1 86 ? 12.008 9.264 -5.616 1.00 84.38 86 GLY A O 1
ATOM 679 N N . SER A 1 87 ? 10.194 8.669 -4.424 1.00 84.88 87 SER A N 1
ATOM 680 C CA . SER A 1 87 ? 10.783 7.421 -3.915 1.00 84.88 87 SER A CA 1
ATOM 681 C C . SER A 1 87 ? 10.772 6.297 -4.952 1.00 84.88 87 SER A C 1
ATOM 683 O O . SER A 1 87 ? 11.547 5.354 -4.834 1.00 84.88 87 SER A O 1
ATOM 685 N N . LEU A 1 88 ? 9.947 6.414 -5.998 1.00 86.19 88 LEU A N 1
ATOM 686 C CA . LEU A 1 88 ? 9.718 5.356 -6.985 1.00 86.19 88 LEU A CA 1
ATOM 687 C C . LEU A 1 88 ? 10.514 5.526 -8.287 1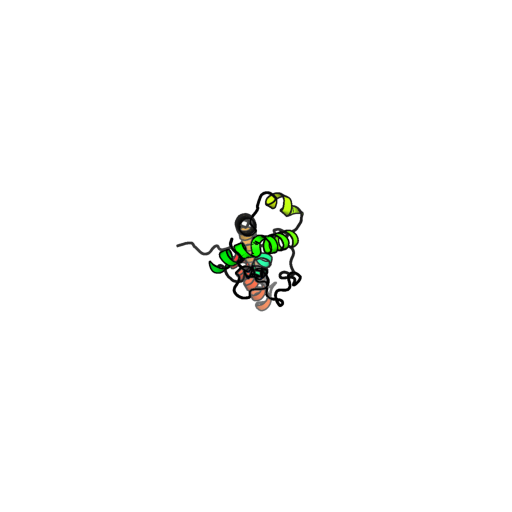.00 86.19 88 LEU A C 1
ATOM 689 O O . LEU A 1 88 ? 10.516 4.649 -9.148 1.00 86.19 88 LEU A O 1
ATOM 693 N N . LEU A 1 89 ? 11.206 6.654 -8.436 1.00 81.75 89 LEU A N 1
ATOM 694 C CA . LEU A 1 89 ? 11.793 7.121 -9.696 1.00 81.75 89 LEU A CA 1
ATOM 695 C C . LEU A 1 89 ? 12.863 6.178 -10.279 1.00 81.75 89 LEU A C 1
ATOM 697 O O . LEU A 1 89 ? 13.108 6.186 -11.483 1.00 81.75 89 LEU A O 1
ATOM 701 N N . TYR A 1 90 ? 13.494 5.361 -9.433 1.00 81.38 90 TYR A N 1
ATOM 702 C CA . TYR A 1 90 ? 14.594 4.473 -9.821 1.00 81.38 90 TYR A CA 1
ATOM 703 C C . TYR A 1 90 ? 14.161 3.039 -10.146 1.00 81.38 90 TYR A C 1
ATOM 705 O O . TYR A 1 90 ? 14.994 2.234 -10.567 1.00 81.38 90 TYR A O 1
ATOM 713 N N . PHE A 1 91 ? 12.880 2.705 -9.986 1.00 82.62 91 PHE A N 1
ATOM 714 C CA . PHE A 1 91 ? 12.382 1.365 -10.276 1.00 82.62 91 PHE A CA 1
ATOM 715 C C . PHE A 1 91 ? 11.940 1.244 -11.739 1.00 82.62 91 PHE A C 1
ATOM 717 O O . PHE A 1 91 ? 11.263 2.111 -12.285 1.00 82.62 91 PHE A O 1
ATOM 724 N N . SER A 1 92 ? 12.324 0.140 -12.385 1.00 80.12 92 SER A N 1
ATOM 725 C CA . SER A 1 92 ? 12.028 -0.136 -13.805 1.00 80.12 92 SER A CA 1
ATOM 726 C C . SER A 1 92 ? 10.943 -1.201 -14.012 1.00 80.12 92 SER A C 1
ATOM 728 O O . SER A 1 92 ? 10.437 -1.398 -15.120 1.00 80.12 92 SER A O 1
ATOM 730 N N . SER A 1 93 ? 10.561 -1.878 -12.934 1.00 84.38 93 SER A N 1
ATOM 731 C CA . SER A 1 93 ? 9.594 -2.967 -12.909 1.00 84.38 93 SER A CA 1
ATOM 732 C C . SER A 1 93 ? 8.429 -2.569 -12.014 1.00 84.38 93 SER A C 1
ATOM 734 O O . SER A 1 93 ? 8.622 -2.114 -10.887 1.00 84.38 93 SER A O 1
ATOM 736 N N . ALA A 1 94 ? 7.207 -2.764 -12.508 1.00 84.38 94 ALA A N 1
ATOM 737 C CA . ALA A 1 94 ? 6.000 -2.537 -11.724 1.00 84.38 94 ALA A CA 1
ATOM 738 C C . ALA A 1 94 ? 5.968 -3.435 -10.478 1.00 84.38 94 ALA A C 1
ATOM 740 O O . ALA A 1 94 ? 5.474 -3.023 -9.433 1.00 84.38 94 ALA A O 1
ATOM 741 N N . PHE A 1 95 ? 6.528 -4.645 -10.584 1.00 83.94 95 PHE A N 1
ATOM 742 C CA . PHE A 1 95 ? 6.645 -5.569 -9.460 1.00 83.94 95 PHE A CA 1
ATOM 743 C C . PHE A 1 95 ? 7.565 -5.017 -8.367 1.00 83.94 95 PHE A C 1
ATOM 745 O O . PHE A 1 95 ? 7.221 -5.110 -7.195 1.00 83.94 95 PHE A O 1
ATOM 752 N N . ASP A 1 96 ? 8.686 -4.403 -8.746 1.00 85.56 96 ASP A N 1
ATOM 753 C CA . ASP A 1 96 ? 9.656 -3.876 -7.782 1.00 85.56 96 ASP A CA 1
ATOM 754 C C . ASP A 1 96 ? 9.058 -2.678 -7.031 1.00 85.56 96 ASP A C 1
ATOM 756 O O . ASP A 1 96 ? 9.192 -2.581 -5.816 1.00 85.56 96 ASP A O 1
ATOM 760 N N . ILE A 1 97 ? 8.304 -1.817 -7.730 1.00 87.25 97 ILE A N 1
ATOM 761 C CA . ILE A 1 97 ? 7.537 -0.741 -7.084 1.00 87.25 97 ILE A CA 1
ATOM 762 C C . ILE A 1 97 ? 6.487 -1.320 -6.136 1.00 87.25 97 ILE A C 1
ATOM 764 O O . ILE A 1 97 ? 6.329 -0.839 -5.019 1.00 87.25 97 ILE A O 1
ATOM 768 N N . TRP A 1 98 ? 5.748 -2.343 -6.564 1.00 85.69 98 TRP A N 1
ATOM 769 C CA . TRP A 1 98 ? 4.741 -2.979 -5.719 1.00 85.69 98 TRP A CA 1
ATOM 770 C C . TRP A 1 98 ? 5.342 -3.577 -4.445 1.00 85.69 98 TRP A C 1
ATOM 772 O O . TRP A 1 98 ? 4.767 -3.420 -3.368 1.00 85.69 98 TRP A O 1
ATOM 782 N N . GLU A 1 99 ? 6.493 -4.238 -4.554 1.00 81.94 99 GLU A N 1
ATOM 783 C CA . GLU A 1 99 ? 7.206 -4.805 -3.413 1.00 81.94 99 GLU A CA 1
ATOM 784 C C . GLU A 1 99 ? 7.737 -3.714 -2.478 1.00 81.94 99 GLU A C 1
ATOM 786 O O . GLU A 1 99 ? 7.522 -3.821 -1.275 1.00 81.94 99 GLU A O 1
ATOM 791 N N . GLU A 1 100 ? 8.315 -2.634 -3.008 1.00 85.62 100 GLU A N 1
ATOM 792 C CA . GLU A 1 100 ? 8.789 -1.492 -2.213 1.00 85.62 100 GLU A CA 1
ATOM 793 C C . GLU A 1 100 ? 7.648 -0.779 -1.474 1.00 85.62 100 GLU A C 1
ATOM 795 O O . GLU A 1 100 ? 7.764 -0.431 -0.298 1.00 85.62 100 GLU A O 1
ATOM 800 N N . LEU A 1 101 ? 6.510 -0.575 -2.143 1.00 84.50 101 LEU A N 1
ATOM 801 C CA . LEU A 1 101 ? 5.327 0.008 -1.512 1.00 84.50 101 LEU A CA 1
ATOM 802 C C . LEU A 1 101 ? 4.776 -0.915 -0.429 1.00 84.50 101 LEU A C 1
ATOM 804 O O . LEU A 1 101 ? 4.364 -0.452 0.633 1.00 84.50 101 LEU A O 1
ATOM 808 N N . LYS A 1 102 ? 4.807 -2.225 -0.676 1.00 80.38 102 LYS A N 1
ATOM 809 C CA . LYS A 1 102 ? 4.437 -3.221 0.321 1.00 80.38 102 LYS A CA 1
ATOM 810 C C . LYS A 1 102 ? 5.359 -3.162 1.523 1.00 80.38 102 LYS A C 1
ATOM 812 O O . LYS A 1 102 ? 4.869 -3.019 2.628 1.00 80.38 102 LYS A O 1
ATOM 817 N N . THR A 1 103 ? 6.669 -3.233 1.364 1.00 77.06 103 THR A N 1
ATOM 818 C CA . THR A 1 103 ? 7.588 -3.200 2.511 1.00 77.06 103 THR A CA 1
ATOM 819 C C . THR A 1 103 ? 7.506 -1.875 3.270 1.00 77.06 103 THR A C 1
ATOM 821 O O . THR A 1 103 ? 7.455 -1.882 4.498 1.00 77.06 103 THR A O 1
ATOM 824 N N . SER A 1 104 ? 7.407 -0.752 2.559 1.00 79.12 104 SER A N 1
ATOM 825 C CA . SER A 1 104 ? 7.407 0.585 3.162 1.00 79.12 104 SER A CA 1
ATOM 826 C C . SER A 1 104 ? 6.116 0.933 3.901 1.00 79.12 104 SER A C 1
ATOM 828 O O . SER A 1 104 ? 6.180 1.570 4.950 1.00 79.12 104 SER A O 1
ATOM 830 N N . TYR A 1 105 ? 4.956 0.521 3.378 1.00 77.12 105 TYR A N 1
ATOM 831 C CA . TYR A 1 105 ? 3.645 0.953 3.884 1.00 77.12 105 TYR A CA 1
ATOM 832 C C . TYR A 1 105 ? 2.780 -0.179 4.455 1.00 77.12 105 TYR A C 1
ATOM 834 O O . TYR A 1 105 ? 1.735 0.098 5.030 1.00 77.12 105 TYR A O 1
ATOM 842 N N . LEU A 1 106 ? 3.196 -1.446 4.334 1.00 72.06 106 LEU A N 1
ATOM 843 C CA . LEU A 1 106 ? 2.603 -2.558 5.096 1.00 72.06 106 LEU A CA 1
ATOM 844 C C . LEU A 1 106 ? 3.254 -2.707 6.480 1.00 72.06 106 LEU A C 1
ATOM 846 O O . LEU A 1 106 ? 2.659 -3.297 7.373 1.00 72.06 106 LEU A O 1
ATOM 850 N N . GLN A 1 107 ? 4.507 -2.254 6.642 1.00 55.34 107 GLN A N 1
ATOM 851 C CA . GLN A 1 107 ? 5.301 -2.461 7.862 1.00 55.34 107 GLN A CA 1
ATOM 852 C C . GLN A 1 107 ? 5.431 -1.203 8.739 1.00 55.34 107 GLN A C 1
ATOM 854 O O . GLN A 1 107 ? 5.907 -1.295 9.871 1.00 55.34 107 GLN A O 1
ATOM 859 N N . SER A 1 108 ? 4.981 -0.033 8.273 1.00 54.59 108 SER A N 1
ATOM 860 C CA . SER A 1 108 ? 5.087 1.249 8.993 1.00 54.59 108 SER A CA 1
ATOM 861 C C . SER A 1 108 ? 4.248 1.354 10.276 1.00 54.59 108 SER A C 1
ATOM 863 O O . SER A 1 108 ? 4.254 2.392 10.936 1.00 54.59 108 SER A O 1
ATOM 865 N N . ASP A 1 109 ? 3.553 0.290 10.675 1.00 58.03 109 ASP A N 1
ATOM 866 C CA . ASP A 1 109 ? 2.356 0.392 11.512 1.00 58.03 109 ASP A CA 1
ATOM 867 C C . ASP A 1 109 ? 2.582 0.058 12.987 1.00 58.03 109 ASP A C 1
ATOM 869 O O . ASP A 1 109 ? 1.628 0.004 13.757 1.00 58.03 109 ASP A O 1
ATOM 873 N N . GLY A 1 110 ? 3.832 -0.072 13.444 1.00 64.12 110 GLY A N 1
ATOM 874 C CA . GLY A 1 110 ? 4.134 -0.136 14.883 1.00 64.12 110 GLY A CA 1
ATOM 875 C C . GLY A 1 110 ? 3.428 0.975 15.690 1.00 64.12 110 GLY A C 1
ATOM 876 O O . GLY A 1 110 ? 2.740 0.676 16.668 1.00 64.12 110 GLY A O 1
ATOM 877 N N . PRO A 1 111 ? 3.499 2.251 15.263 1.00 69.44 111 PRO A N 1
ATOM 878 C CA . PRO A 1 111 ? 2.730 3.342 15.862 1.00 69.44 111 PRO A CA 1
ATOM 879 C C . PRO A 1 111 ? 1.206 3.197 15.720 1.00 69.44 111 PRO A C 1
ATOM 881 O O . PRO A 1 111 ? 0.482 3.591 16.631 1.00 69.44 111 PRO A O 1
ATOM 884 N N . GLN A 1 112 ? 0.709 2.633 14.615 1.00 71.31 112 GLN A N 1
ATOM 885 C CA . GLN A 1 112 ? -0.729 2.445 14.381 1.00 71.31 112 GLN A CA 1
ATOM 886 C C . GLN A 1 112 ? -1.306 1.344 15.275 1.00 71.31 112 GLN A C 1
ATOM 888 O O . GLN A 1 112 ? -2.375 1.533 15.844 1.00 71.31 112 GLN A O 1
ATOM 893 N N . ILE A 1 113 ? -0.567 0.259 15.521 1.00 74.50 113 ILE A N 1
ATOM 894 C CA . ILE A 1 113 ? -0.931 -0.777 16.500 1.00 74.50 113 ILE A CA 1
ATOM 895 C C . ILE A 1 113 ? -1.100 -0.155 17.891 1.00 74.50 113 ILE A C 1
ATOM 897 O O . ILE A 1 113 ? -2.119 -0.367 18.545 1.00 74.50 113 ILE A O 1
ATOM 901 N N . VAL A 1 114 ? -0.155 0.691 18.314 1.00 78.19 114 VAL A N 1
ATOM 902 C CA . VAL A 1 114 ? -0.241 1.405 19.601 1.00 78.19 114 VAL A CA 1
ATOM 903 C C . VAL A 1 114 ? -1.445 2.359 19.645 1.00 78.19 114 VAL A C 1
ATOM 905 O O . VAL A 1 114 ? -2.055 2.556 20.697 1.00 78.19 114 VAL A O 1
ATOM 908 N N . ILE A 1 115 ? -1.810 2.974 18.518 1.00 80.44 115 ILE A N 1
ATOM 909 C CA . ILE A 1 115 ? -3.005 3.822 18.405 1.00 80.44 115 ILE A CA 1
ATOM 910 C C . ILE A 1 115 ? -4.288 2.979 18.498 1.00 80.44 115 ILE A C 1
ATOM 912 O O . ILE A 1 115 ? -5.196 3.340 19.249 1.00 80.44 115 ILE A O 1
ATOM 916 N N . LEU A 1 116 ? -4.351 1.836 17.814 1.00 82.12 116 LEU A N 1
ATOM 917 C CA . LEU A 1 116 ? -5.478 0.901 17.875 1.00 82.12 116 LEU A CA 1
ATOM 918 C C . LEU A 1 116 ? -5.684 0.366 19.293 1.00 82.12 116 LEU A C 1
ATOM 920 O O . LEU A 1 116 ? -6.809 0.372 19.791 1.00 82.12 116 LEU A O 1
ATOM 924 N N . GLU A 1 117 ? -4.612 -0.002 19.999 1.00 83.69 117 GLU A N 1
ATOM 925 C CA . GLU A 1 117 ? -4.671 -0.418 21.409 1.00 83.69 117 GLU A CA 1
ATOM 926 C C . GLU A 1 117 ? -5.283 0.668 22.314 1.00 83.69 117 GLU A C 1
ATOM 928 O O . GLU A 1 117 ? -6.091 0.378 23.210 1.00 83.69 117 GLU A O 1
ATOM 933 N N . LYS A 1 118 ? -4.958 1.942 22.060 1.00 86.62 118 LYS A N 1
ATOM 934 C CA . LYS A 1 118 ? -5.574 3.079 22.764 1.00 86.62 118 LYS A CA 1
ATOM 935 C C . LYS A 1 118 ? -7.055 3.230 22.427 1.00 86.62 118 LYS A C 1
ATOM 937 O O . LYS A 1 118 ? -7.847 3.514 23.331 1.00 86.62 118 LYS A O 1
ATOM 942 N N . PHE A 1 119 ? -7.458 3.026 21.175 1.00 87.50 119 PHE A N 1
ATOM 943 C CA . PHE A 1 119 ? -8.872 3.050 20.793 1.00 87.50 119 PHE A CA 1
ATOM 944 C C . PHE A 1 119 ? -9.664 1.903 21.426 1.00 87.50 119 PHE A C 1
ATOM 946 O O . PHE A 1 119 ? -10.719 2.169 22.004 1.00 87.50 119 PHE A O 1
ATOM 953 N N . PHE A 1 120 ? -9.132 0.676 21.440 1.00 89.50 120 PHE A N 1
ATOM 954 C CA . PHE A 1 120 ? -9.730 -0.462 22.154 1.00 89.50 120 PHE A CA 1
ATOM 955 C C . PHE A 1 120 ? -9.966 -0.148 23.634 1.00 89.50 120 PHE A C 1
ATOM 957 O O . PHE A 1 120 ? -11.064 -0.350 24.163 1.00 89.50 120 PHE A O 1
ATOM 964 N N . SER A 1 121 ? -8.952 0.415 24.291 1.00 89.00 121 SER A N 1
ATOM 965 C CA . SER A 1 121 ? -9.048 0.840 25.689 1.00 89.00 121 SER A CA 1
ATOM 966 C C . SER A 1 121 ? -10.118 1.923 25.882 1.00 89.00 121 SER A C 1
ATOM 968 O O . SER A 1 121 ? -10.889 1.878 26.841 1.00 89.00 121 SER A O 1
ATOM 970 N N . SER A 1 122 ? -10.218 2.864 24.941 1.00 91.56 122 SER A N 1
ATOM 971 C CA . SER A 1 122 ? -11.173 3.976 24.992 1.00 91.56 122 SER A CA 1
ATOM 972 C C . SER A 1 122 ? -12.621 3.511 24.818 1.00 91.56 122 SER A C 1
ATOM 974 O O . SER A 1 122 ? -13.491 3.934 25.578 1.00 91.56 122 SER A O 1
ATOM 976 N N . ILE A 1 123 ? -12.905 2.612 23.866 1.00 91.12 123 ILE A N 1
ATOM 977 C CA . ILE A 1 123 ? -14.267 2.085 23.671 1.00 91.12 123 ILE A CA 1
ATOM 978 C C . ILE A 1 123 ? -14.714 1.205 24.842 1.00 91.12 123 ILE A C 1
ATOM 980 O O . ILE A 1 123 ? -15.881 1.260 25.226 1.00 91.12 123 ILE A O 1
ATOM 984 N N . SER A 1 124 ? -13.788 0.448 25.441 1.00 88.69 124 SER A N 1
ATOM 985 C CA . SER A 1 124 ? -14.043 -0.364 26.636 1.00 88.69 124 SER A CA 1
ATOM 986 C C . SER A 1 124 ? -14.404 0.520 27.832 1.00 88.69 124 SER A C 1
ATOM 988 O O . SER A 1 124 ? -15.387 0.267 28.531 1.00 88.69 124 SER A O 1
ATOM 990 N N . LEU A 1 125 ? -13.676 1.628 28.011 1.00 90.38 125 LEU A N 1
ATOM 991 C CA . LEU A 1 125 ? -13.969 2.616 29.046 1.00 90.38 125 LEU A CA 1
ATOM 992 C C . LEU A 1 125 ? -15.330 3.292 28.824 1.00 90.38 125 LEU A C 1
ATOM 994 O O . LEU A 1 125 ? -16.116 3.397 29.764 1.00 90.38 125 LEU A O 1
ATOM 998 N N . LEU A 1 126 ? -15.646 3.707 27.593 1.00 89.25 126 LEU A N 1
ATOM 999 C CA . LEU A 1 126 ? -16.937 4.326 27.262 1.00 89.25 126 LEU A CA 1
ATOM 1000 C C . LEU A 1 126 ? -18.121 3.373 27.478 1.00 89.25 126 LEU A C 1
ATOM 1002 O O . LEU A 1 126 ? -19.177 3.806 27.942 1.00 89.25 126 LEU A O 1
ATOM 1006 N N . TYR A 1 127 ? -17.940 2.083 27.185 1.00 88.75 127 TYR A N 1
ATOM 1007 C CA . TYR A 1 12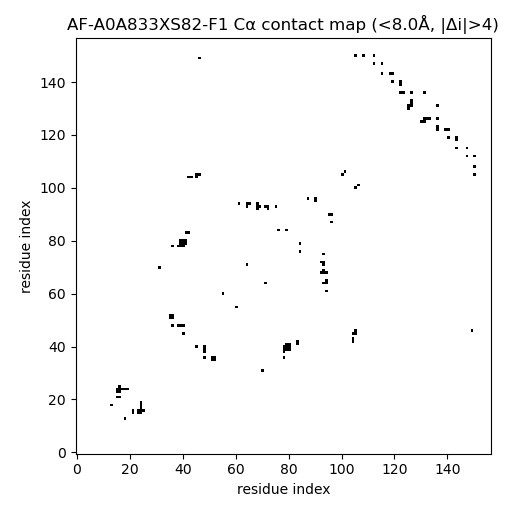7 ? -18.926 1.047 27.487 1.00 88.75 127 TYR A CA 1
ATOM 1008 C C . TYR A 1 127 ? -19.110 0.868 29.001 1.00 88.75 127 TYR A C 1
ATOM 1010 O O . TYR A 1 127 ? -20.238 0.904 29.490 1.00 88.75 127 TYR A O 1
ATOM 1018 N N . SER A 1 128 ? -18.016 0.773 29.765 1.00 85.69 128 SER A N 1
ATOM 1019 C CA . SER A 1 128 ? -18.073 0.647 31.230 1.00 85.69 128 SER A CA 1
ATOM 1020 C C . SER A 1 128 ? -18.692 1.866 31.923 1.00 85.69 128 SER A C 1
ATOM 1022 O O . SER A 1 128 ? -19.246 1.724 33.011 1.00 85.69 128 SER A O 1
ATOM 1024 N N . LEU A 1 129 ? -18.592 3.055 31.321 1.00 87.44 129 LEU A N 1
ATOM 1025 C CA . LEU A 1 129 ? -19.209 4.288 31.820 1.00 87.44 129 LEU A CA 1
ATOM 1026 C C . LEU A 1 129 ? -20.706 4.392 31.459 1.00 87.44 129 LEU A C 1
ATOM 1028 O O . LEU A 1 129 ? -21.377 5.327 31.886 1.00 87.44 129 LEU A O 1
ATOM 1032 N N . GLY A 1 130 ? -21.241 3.456 30.667 1.00 86.38 130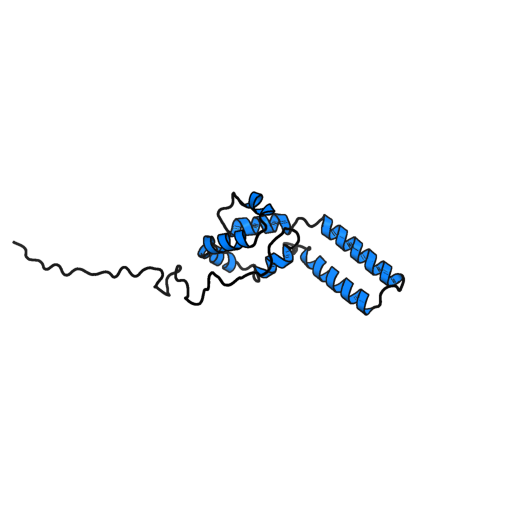 GLY A N 1
ATOM 1033 C CA . GLY A 1 130 ? -22.629 3.476 30.194 1.00 86.38 130 GLY A CA 1
ATOM 1034 C C . GLY A 1 130 ? -22.899 4.502 29.088 1.00 86.38 130 GLY A C 1
ATOM 1035 O O . GLY A 1 130 ? -24.055 4.791 28.792 1.00 86.38 130 GLY A O 1
ATOM 1036 N N . SER A 1 131 ? -21.851 5.059 28.472 1.00 85.00 131 SER A N 1
ATOM 1037 C CA . SER A 1 131 ? -21.962 6.077 27.419 1.00 85.00 131 SER A CA 1
ATOM 1038 C C . SER A 1 131 ? -22.207 5.489 26.025 1.00 85.00 131 SER A C 1
ATOM 1040 O O . SER A 1 131 ? -22.534 6.244 25.112 1.00 85.00 131 SER A O 1
ATOM 1042 N N . LYS A 1 132 ? -22.013 4.178 25.841 1.00 83.38 132 LYS A N 1
ATOM 1043 C CA . LYS A 1 132 ? -22.264 3.457 24.585 1.00 83.38 132 LYS A CA 1
ATOM 1044 C C . LYS A 1 132 ? -23.238 2.313 24.816 1.00 83.38 132 LYS A C 1
ATOM 1046 O O . LYS A 1 132 ? -23.116 1.583 25.800 1.00 83.38 132 LYS A O 1
ATOM 1051 N N . SER A 1 133 ? -24.167 2.125 23.886 1.00 90.69 133 SER A N 1
ATOM 1052 C CA . SER A 1 133 ? -25.020 0.937 23.860 1.00 90.69 133 SER A CA 1
ATOM 1053 C C . SER A 1 133 ? -24.224 -0.317 23.472 1.00 90.69 133 SER A C 1
ATOM 1055 O O . SER A 1 133 ? -23.145 -0.240 22.881 1.00 90.69 133 SER A O 1
ATOM 1057 N N . VAL A 1 134 ? -24.776 -1.497 23.766 1.00 89.31 134 VAL A N 1
ATOM 1058 C CA . VAL A 1 134 ? -24.164 -2.792 23.406 1.00 89.31 134 VAL A CA 1
ATOM 1059 C C . VAL A 1 134 ? -23.942 -2.908 21.893 1.00 89.31 134 VAL A C 1
ATOM 1061 O O . VAL A 1 134 ? -22.907 -3.404 21.456 1.00 89.31 134 VAL A O 1
ATOM 1064 N N . THR A 1 135 ? -24.892 -2.427 21.088 1.00 90.88 135 THR A N 1
ATOM 1065 C CA . THR A 1 135 ? -24.821 -2.470 19.621 1.00 90.88 135 THR A CA 1
ATOM 1066 C C . THR A 1 135 ? -23.764 -1.527 19.056 1.00 90.88 135 THR A C 1
ATOM 1068 O O . THR A 1 135 ? -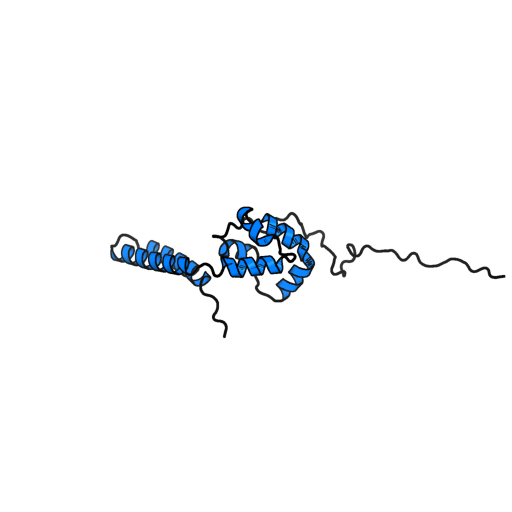23.033 -1.921 18.151 1.00 90.88 135 THR A O 1
ATOM 1071 N N . GLU A 1 136 ? -23.638 -0.316 19.605 1.00 88.12 136 GLU A N 1
ATOM 1072 C CA . GLU A 1 136 ? -22.598 0.640 19.194 1.00 88.12 136 GLU A CA 1
ATOM 1073 C C . GLU A 1 136 ? -21.208 0.128 19.574 1.00 88.12 136 GLU A C 1
ATOM 1075 O O . GLU A 1 136 ? -20.307 0.111 18.741 1.00 88.12 136 GLU A O 1
ATOM 1080 N N . TYR A 1 137 ? -21.049 -0.368 20.806 1.00 90.88 137 TYR A N 1
ATOM 1081 C CA . TYR A 1 137 ? -19.792 -0.961 21.257 1.00 90.88 137 TYR A CA 1
ATOM 1082 C C . TYR A 1 137 ? -19.359 -2.128 20.365 1.00 90.88 137 TYR A C 1
ATOM 1084 O O . TYR A 1 137 ? -18.207 -2.175 19.942 1.00 90.88 137 TYR A O 1
ATOM 1092 N N . PHE A 1 138 ? -20.268 -3.060 20.061 1.00 90.12 138 PHE A N 1
ATOM 1093 C CA . PHE A 1 138 ? -19.938 -4.227 19.246 1.00 90.12 138 PHE A CA 1
ATOM 1094 C C . PHE A 1 138 ? -19.574 -3.849 17.806 1.00 90.12 138 PHE A C 1
ATOM 1096 O O . PHE A 1 138 ? -18.632 -4.415 17.254 1.00 90.12 138 PHE A O 1
ATOM 1103 N N . SER A 1 139 ? -20.284 -2.887 17.210 1.00 90.75 139 SER A N 1
ATOM 1104 C CA . SER A 1 139 ? -19.968 -2.387 15.870 1.00 90.75 139 SER A CA 1
ATOM 1105 C C . SER A 1 139 ? -18.563 -1.783 15.822 1.00 90.75 139 SER A C 1
ATOM 1107 O O . SER A 1 139 ? -17.758 -2.183 14.986 1.00 90.75 139 SER A O 1
ATOM 1109 N N . ASP A 1 140 ? -18.245 -0.888 16.760 1.00 89.50 140 ASP A N 1
ATOM 1110 C CA . ASP A 1 140 ? -16.937 -0.225 16.830 1.00 89.50 140 ASP A CA 1
ATOM 1111 C C . ASP A 1 140 ? -15.803 -1.198 17.184 1.00 89.50 140 ASP A C 1
ATOM 1113 O O . ASP A 1 140 ? -14.686 -1.091 16.685 1.00 89.50 140 ASP A O 1
ATOM 1117 N N . PHE A 1 141 ? -16.073 -2.174 18.052 1.00 90.94 141 PHE A N 1
ATOM 1118 C CA . PHE A 1 141 ? -15.114 -3.228 18.363 1.00 90.94 141 PHE A CA 1
ATOM 1119 C C . PHE A 1 141 ? -14.810 -4.074 17.125 1.00 90.94 141 PHE A C 1
ATOM 1121 O O . PHE A 1 141 ? -13.651 -4.387 16.860 1.00 90.94 141 PHE A O 1
ATOM 1128 N N . LYS A 1 142 ? -15.843 -4.446 16.361 1.00 89.25 142 LYS A N 1
ATOM 1129 C CA . LYS A 1 142 ? -15.698 -5.287 15.173 1.00 89.25 142 LYS A CA 1
ATOM 1130 C C . LYS A 1 142 ? -14.899 -4.582 14.079 1.00 89.25 142 LYS A C 1
ATOM 1132 O O . LYS A 1 142 ? -14.025 -5.216 13.495 1.00 89.25 142 LYS A O 1
ATOM 1137 N N . THR A 1 143 ? -15.142 -3.294 13.844 1.00 86.44 143 THR A N 1
ATOM 1138 C CA . THR A 1 143 ? -14.367 -2.512 12.869 1.00 86.44 143 THR A CA 1
ATOM 1139 C C . THR A 1 143 ? -12.899 -2.405 13.272 1.00 86.44 143 THR A C 1
ATOM 1141 O O . THR A 1 143 ? -12.037 -2.737 12.462 1.00 86.44 143 THR A O 1
ATOM 1144 N N . LEU A 1 144 ? -12.607 -2.055 14.531 1.00 84.88 144 LEU A N 1
ATOM 1145 C CA . LEU A 1 144 ? -11.231 -1.990 15.046 1.00 84.88 144 LEU A CA 1
ATOM 1146 C C . LEU A 1 144 ? -10.528 -3.351 15.008 1.00 84.88 144 LEU A C 1
ATOM 1148 O O . LEU A 1 144 ? -9.329 -3.426 14.760 1.00 84.88 144 LEU A O 1
ATOM 1152 N N . TRP A 1 145 ? -11.255 -4.439 15.260 1.00 85.62 145 TRP A N 1
ATOM 1153 C CA . TRP A 1 145 ? -10.707 -5.793 15.203 1.00 85.62 145 TRP A CA 1
ATOM 1154 C C . TRP A 1 145 ? -10.387 -6.229 13.771 1.00 85.62 145 TRP A C 1
ATOM 1156 O O . TRP A 1 145 ? -9.328 -6.804 13.524 1.00 85.62 145 TRP A O 1
ATOM 1166 N N . ASP A 1 146 ? -11.269 -5.924 12.819 1.00 81.56 146 ASP A N 1
ATOM 1167 C CA . ASP A 1 146 ? -11.037 -6.194 11.397 1.00 81.56 146 ASP A CA 1
ATOM 1168 C C . ASP A 1 146 ? -9.892 -5.346 10.836 1.00 81.56 146 ASP A C 1
ATOM 1170 O O . ASP A 1 146 ? -9.145 -5.803 9.972 1.00 81.56 146 ASP A O 1
ATOM 1174 N N . GLU A 1 147 ? -9.721 -4.132 11.350 1.00 79.38 147 GLU A N 1
ATOM 1175 C CA . GLU A 1 147 ? -8.571 -3.277 11.086 1.00 79.38 147 GLU A CA 1
ATOM 1176 C C . GLU A 1 147 ? -7.285 -3.873 11.690 1.00 79.38 147 GLU A C 1
ATOM 1178 O O . GLU A 1 147 ? -6.324 -4.096 10.959 1.00 79.38 147 GLU A O 1
ATOM 1183 N N . TYR A 1 148 ? -7.292 -4.262 12.969 1.00 78.31 148 TYR A N 1
ATOM 1184 C CA . TYR A 1 148 ? -6.150 -4.871 13.666 1.00 78.31 148 TYR A CA 1
ATOM 1185 C C . TYR A 1 148 ? -5.630 -6.152 12.997 1.00 78.31 148 TYR A C 1
ATOM 1187 O O . TYR A 1 148 ? -4.418 -6.329 12.863 1.00 78.31 148 TYR A O 1
ATOM 1195 N N . ILE A 1 149 ? -6.522 -7.039 12.538 1.00 73.38 149 ILE A N 1
ATOM 1196 C CA . ILE A 1 149 ? -6.137 -8.271 11.826 1.00 73.38 149 ILE A CA 1
ATOM 1197 C C . ILE A 1 149 ? -5.319 -7.958 10.565 1.00 73.38 149 ILE A C 1
ATOM 1199 O O . ILE A 1 149 ? -4.437 -8.734 10.204 1.00 73.38 149 ILE A O 1
ATOM 1203 N N . ASN A 1 150 ? -5.565 -6.823 9.910 1.00 71.69 150 ASN A N 1
ATOM 1204 C CA . ASN A 1 150 ? -4.841 -6.451 8.693 1.00 71.69 150 ASN A CA 1
ATOM 1205 C C . ASN A 1 150 ? -3.378 -6.084 8.961 1.00 71.69 150 ASN A C 1
ATOM 1207 O O . ASN A 1 150 ? -2.558 -6.200 8.053 1.00 71.69 150 ASN A O 1
ATOM 1211 N N . TYR A 1 151 ? -3.061 -5.684 10.194 1.00 67.19 151 TYR A N 1
ATOM 1212 C CA . TYR A 1 151 ? -1.719 -5.297 10.630 1.00 67.19 151 TYR A CA 1
ATOM 1213 C C . TYR A 1 151 ? -0.907 -6.457 11.217 1.00 67.19 151 TYR A C 1
ATOM 1215 O O . TYR A 1 151 ? 0.275 -6.291 11.514 1.00 67.19 151 TYR A O 1
ATOM 1223 N N . GLN A 1 152 ? -1.508 -7.637 11.399 1.00 61.84 152 GLN A N 1
ATOM 1224 C CA . GLN A 1 152 ? -0.787 -8.828 11.841 1.00 61.84 152 GLN A CA 1
ATOM 1225 C C . GLN A 1 152 ? -0.231 -9.561 10.612 1.00 61.84 152 GLN A C 1
ATOM 1227 O O . GLN A 1 152 ? -1.006 -10.155 9.855 1.00 61.84 152 GLN A O 1
ATOM 1232 N N . PRO A 1 153 ? 1.095 -9.558 10.373 1.00 55.66 153 PRO A N 1
ATOM 1233 C CA . PRO A 1 153 ? 1.658 -10.404 9.335 1.00 55.66 153 PRO A CA 1
ATOM 1234 C C . PRO A 1 153 ? 1.356 -11.870 9.665 1.00 55.66 153 PRO A C 1
ATOM 1236 O O . PRO A 1 153 ? 1.443 -12.290 10.820 1.00 55.66 153 PRO A O 1
ATOM 1239 N N . ILE A 1 154 ? 1.005 -12.657 8.642 1.00 50.41 154 ILE A N 1
ATOM 1240 C CA . ILE A 1 154 ? 0.862 -14.110 8.783 1.00 50.41 154 ILE A CA 1
ATOM 1241 C C . ILE A 1 154 ? 2.191 -14.627 9.348 1.00 50.41 154 ILE A C 1
ATOM 1243 O O . ILE A 1 154 ? 3.226 -14.361 8.726 1.00 50.41 154 ILE A O 1
ATOM 1247 N N . PRO A 1 155 ? 2.202 -15.331 10.496 1.00 41.41 155 PRO A N 1
ATOM 1248 C CA . PRO A 1 155 ? 3.436 -15.882 11.027 1.00 41.41 155 PRO A CA 1
ATOM 1249 C C . PRO A 1 155 ? 4.025 -16.822 9.976 1.00 41.41 155 PRO A C 1
ATOM 1251 O O . PRO A 1 155 ? 3.420 -17.829 9.611 1.00 41.41 155 PRO A O 1
ATOM 1254 N N . SER A 1 156 ? 5.186 -16.452 9.442 1.00 43.91 156 SER A N 1
ATOM 1255 C CA . SER A 1 156 ? 5.968 -17.306 8.560 1.00 43.91 156 SER A CA 1
ATOM 1256 C C . SER A 1 156 ? 6.522 -18.455 9.398 1.00 43.91 156 SER A C 1
ATOM 1258 O O . SER A 1 156 ? 7.370 -18.224 10.263 1.00 43.91 156 SER A O 1
ATOM 1260 N N . CYS A 1 157 ? 5.971 -19.652 9.186 1.00 45.44 157 CYS A N 1
ATOM 1261 C CA . CYS A 1 157 ? 6.467 -20.904 9.752 1.00 45.44 157 CYS A CA 1
ATOM 1262 C C . CYS A 1 157 ? 7.808 -21.313 9.140 1.00 45.44 157 CYS A C 1
ATOM 1264 O O . CYS A 1 157 ? 7.998 -21.074 7.925 1.00 45.44 157 CYS A O 1
#

Sequence (157 aa):
MATSDPRANSASVTNPSDDSSSSYYLYPSDNPGALLVFEIFIGENYVAWSRSISSSNDFRFRVSWMRANNLILSWLMNSIAKEIHGSLLYFSSAFDIWEELKTSYLQSDGPQIVILEKFFSSISLLYSLGSKSVTEYFSDFKTLWDEYINYQPIPSC

Organism: Juglans regia (NCBI:txid51240)